Protein AF-A0A7S2ZHH8-F1 (afdb_monomer_lite)

Foldseek 3Di:
DQDPVQQVVQCVQVVHHDDAPAKWKFFPPDWDQDPVNPDTETETERHVVVVVVVLVVVCVVPVVCVVVGDPRMDIDGPVVLVVCCVVVPDVRSVRYDYDYDPVVVVVVVVVVVPPD

Structure (mmCIF, N/CA/C/O backbone):
data_AF-A0A7S2ZHH8-F1
#
_entry.id   AF-A0A7S2ZHH8-F1
#
loop_
_atom_site.group_PDB
_atom_site.id
_atom_site.type_symbol
_atom_site.label_atom_id
_atom_site.label_alt_id
_atom_site.label_comp_id
_atom_site.label_asym_id
_atom_site.label_entity_id
_atom_site.label_seq_id
_atom_site.pdbx_PDB_ins_code
_atom_site.Cartn_x
_atom_site.Cartn_y
_atom_site.Cartn_z
_atom_site.occupancy
_atom_site.B_iso_or_equiv
_atom_site.auth_seq_id
_atom_site.auth_comp_id
_atom_site.auth_asym_id
_atom_site.auth_atom_id
_atom_site.pdbx_PDB_model_num
ATOM 1 N N . MET A 1 1 ? -5.913 -0.754 -16.572 1.00 50.06 1 MET A N 1
ATOM 2 C CA . MET A 1 1 ? -4.653 -0.052 -16.905 1.00 50.06 1 MET A CA 1
ATOM 3 C C . MET A 1 1 ? -4.170 0.609 -15.630 1.00 50.06 1 MET A C 1
ATOM 5 O O . MET A 1 1 ? -5.012 1.175 -14.947 1.00 50.06 1 MET A O 1
ATOM 9 N N . ALA A 1 2 ? -2.888 0.483 -15.282 1.00 63.75 2 ALA A N 1
ATOM 10 C CA . ALA A 1 2 ? -2.328 1.178 -14.123 1.00 63.75 2 ALA A CA 1
ATOM 11 C C . ALA A 1 2 ? -2.365 2.698 -14.350 1.00 63.75 2 ALA A C 1
ATOM 13 O O . ALA A 1 2 ? -2.184 3.164 -15.480 1.00 63.75 2 ALA A O 1
ATOM 14 N N . ASN A 1 3 ? -2.626 3.458 -13.291 1.00 78.50 3 ASN A N 1
ATOM 15 C CA . ASN A 1 3 ? -2.608 4.912 -13.336 1.00 78.50 3 ASN A CA 1
ATOM 16 C C . ASN A 1 3 ? -1.175 5.401 -13.612 1.00 78.50 3 ASN A C 1
ATOM 18 O O . ASN A 1 3 ? -0.215 4.978 -12.971 1.00 78.50 3 ASN A O 1
ATOM 22 N N . ARG A 1 4 ? -1.024 6.295 -14.595 1.00 85.62 4 ARG A N 1
ATOM 23 C CA . ARG A 1 4 ? 0.283 6.808 -15.029 1.00 85.62 4 ARG A CA 1
ATOM 24 C C . ARG A 1 4 ? 0.995 7.608 -13.933 1.00 85.62 4 ARG A C 1
ATOM 26 O O . ARG A 1 4 ? 2.224 7.653 -13.939 1.00 85.62 4 ARG A O 1
ATOM 33 N N . THR A 1 5 ? 0.246 8.257 -13.043 1.00 90.38 5 THR A N 1
ATOM 34 C CA . THR A 1 5 ? 0.813 8.989 -11.902 1.00 90.38 5 THR A CA 1
ATOM 35 C C . THR A 1 5 ? 1.449 8.016 -10.917 1.00 90.38 5 THR A C 1
ATOM 37 O O . THR A 1 5 ? 2.620 8.167 -10.587 1.00 90.38 5 THR A O 1
ATOM 40 N N . ASP A 1 6 ? 0.729 6.957 -10.547 1.00 89.62 6 ASP A N 1
ATOM 41 C CA . ASP A 1 6 ? 1.223 5.941 -9.616 1.00 89.62 6 ASP A CA 1
ATOM 42 C C . ASP A 1 6 ? 2.448 5.199 -10.162 1.00 89.62 6 ASP A C 1
ATOM 44 O O . ASP A 1 6 ? 3.401 4.954 -9.431 1.00 89.62 6 ASP A O 1
ATOM 48 N N . VAL A 1 7 ? 2.500 4.917 -11.467 1.00 91.81 7 VAL A N 1
ATOM 49 C CA . VAL A 1 7 ? 3.706 4.338 -12.086 1.00 91.81 7 VAL A CA 1
ATOM 50 C C . VAL A 1 7 ? 4.927 5.250 -11.907 1.00 91.81 7 VAL A C 1
ATOM 52 O O . VAL A 1 7 ? 5.992 4.768 -11.543 1.00 91.81 7 VAL A O 1
ATOM 55 N N . GLN A 1 8 ? 4.784 6.564 -12.096 1.00 92.56 8 GLN A N 1
ATOM 56 C CA . GLN A 1 8 ? 5.900 7.503 -11.909 1.00 92.56 8 GLN A CA 1
ATOM 57 C C . GLN A 1 8 ? 6.324 7.621 -10.444 1.00 92.56 8 GLN A C 1
ATOM 59 O O . GLN A 1 8 ? 7.509 7.760 -10.153 1.00 92.56 8 GLN A O 1
ATOM 64 N N . GLU A 1 9 ? 5.373 7.591 -9.514 1.00 92.75 9 GLU A N 1
ATOM 65 C CA . GLU A 1 9 ? 5.684 7.585 -8.084 1.00 92.75 9 GLU A CA 1
ATOM 66 C C . GLU A 1 9 ? 6.409 6.300 -7.681 1.00 92.75 9 GLU A C 1
ATOM 68 O O . GLU A 1 9 ? 7.416 6.358 -6.975 1.00 92.75 9 GLU A O 1
ATOM 73 N N . ALA A 1 10 ? 5.961 5.154 -8.196 1.00 92.88 10 ALA A N 1
ATOM 74 C CA . ALA A 1 10 ? 6.634 3.881 -8.002 1.00 92.88 10 ALA A CA 1
ATOM 75 C C . ALA A 1 10 ? 8.085 3.932 -8.497 1.00 92.88 10 ALA A C 1
ATOM 77 O O . ALA A 1 10 ? 8.985 3.555 -7.754 1.00 92.88 10 ALA A O 1
ATOM 78 N N . GLU A 1 11 ? 8.327 4.467 -9.696 1.00 94.00 11 GLU A N 1
ATOM 79 C CA . GLU A 1 11 ? 9.672 4.638 -10.268 1.00 94.00 11 GLU A CA 1
ATOM 80 C C . GLU A 1 11 ? 10.591 5.504 -9.398 1.00 94.00 11 GLU A C 1
ATOM 82 O O . GLU A 1 11 ? 11.774 5.192 -9.247 1.00 94.00 11 GLU A O 1
ATOM 87 N N . LYS A 1 12 ? 10.056 6.573 -8.795 1.00 93.06 12 LYS A N 1
ATOM 88 C CA . LYS A 1 12 ? 10.811 7.430 -7.866 1.00 93.06 12 LYS A CA 1
ATOM 89 C C . LYS A 1 12 ? 11.208 6.679 -6.599 1.00 93.06 12 LYS A C 1
ATOM 91 O O . LYS A 1 12 ? 12.331 6.853 -6.138 1.00 93.06 12 LYS A O 1
ATOM 96 N N . ILE A 1 13 ? 10.303 5.863 -6.057 1.00 91.50 13 ILE A N 1
ATOM 97 C CA . ILE A 1 13 ? 10.543 5.080 -4.838 1.00 91.50 13 ILE A CA 1
ATOM 98 C C . ILE A 1 13 ? 11.566 3.968 -5.102 1.00 91.50 13 ILE A C 1
ATOM 100 O O . ILE A 1 13 ? 12.521 3.818 -4.346 1.00 91.50 13 ILE A O 1
ATOM 104 N N . ILE A 1 14 ? 11.411 3.213 -6.194 1.00 91.62 14 ILE A N 1
ATOM 105 C CA . ILE A 1 14 ? 12.297 2.080 -6.520 1.00 91.62 14 ILE A CA 1
ATOM 106 C C . ILE A 1 14 ? 13.606 2.506 -7.208 1.00 91.62 14 ILE A C 1
ATOM 108 O O . ILE A 1 14 ? 14.492 1.677 -7.413 1.00 91.62 14 ILE A O 1
ATOM 112 N N . GLY A 1 15 ? 13.723 3.770 -7.628 1.00 92.50 15 GLY A N 1
ATOM 113 C CA . GLY A 1 15 ? 14.908 4.320 -8.296 1.00 92.50 15 GLY A CA 1
ATOM 114 C C . GLY A 1 15 ? 15.199 3.726 -9.681 1.00 92.50 15 GLY A C 1
ATOM 115 O O . GLY A 1 15 ? 16.325 3.820 -10.170 1.00 92.50 15 GLY A O 1
ATOM 116 N N . SER A 1 16 ? 14.217 3.085 -10.314 1.00 90.75 16 SER A N 1
ATOM 117 C CA . SER A 1 16 ? 14.356 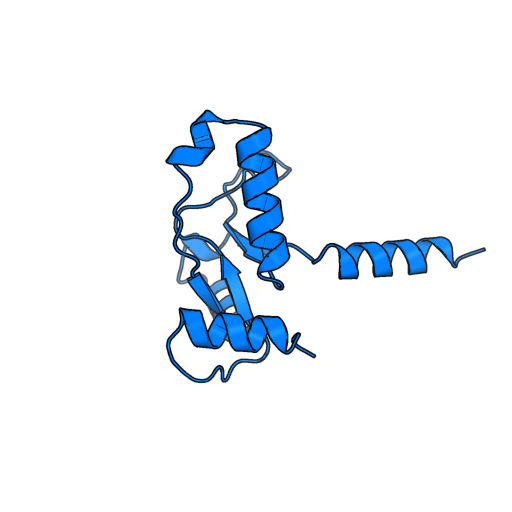2.422 -11.616 1.00 90.75 16 SER A CA 1
ATOM 118 C C . SER A 1 16 ? 13.025 2.397 -12.379 1.00 90.75 16 SER A C 1
ATOM 120 O O . SER A 1 16 ? 11.977 2.576 -11.760 1.00 90.75 16 SER A O 1
ATOM 122 N N . PRO A 1 17 ? 13.033 2.204 -13.714 1.00 91.50 17 PRO A N 1
ATOM 123 C CA . PRO A 1 17 ? 11.801 2.101 -14.492 1.00 91.50 17 PRO A CA 1
ATOM 124 C C . PRO A 1 17 ? 10.920 0.939 -14.028 1.00 91.50 17 PRO A C 1
ATOM 126 O O . PRO A 1 17 ? 11.403 -0.181 -13.831 1.00 91.50 17 PRO A O 1
ATOM 129 N N . PHE A 1 18 ? 9.618 1.181 -13.910 1.00 91.31 18 PHE A N 1
ATOM 130 C CA . PHE A 1 18 ? 8.678 0.161 -13.467 1.00 91.31 18 PHE A CA 1
ATOM 131 C C . PHE A 1 18 ? 8.317 -0.759 -14.640 1.00 91.31 18 PHE A C 1
ATOM 133 O O . PHE A 1 18 ? 7.913 -0.303 -15.708 1.00 91.31 18 PHE A O 1
ATOM 140 N N . SER A 1 19 ? 8.455 -2.073 -14.445 1.00 85.25 19 SER A N 1
ATOM 141 C CA . SER A 1 19 ? 8.224 -3.087 -15.491 1.00 85.25 19 SER A CA 1
ATOM 142 C C . SER A 1 19 ? 7.064 -4.046 -15.191 1.00 85.25 19 SER A C 1
ATOM 144 O O . SER A 1 19 ? 6.788 -4.949 -15.981 1.00 85.25 19 SER A O 1
ATOM 146 N N . GLY A 1 20 ? 6.368 -3.846 -14.068 1.00 82.88 20 GLY A N 1
ATOM 147 C CA . GLY A 1 20 ? 5.256 -4.685 -13.628 1.00 82.88 20 GLY A CA 1
ATOM 148 C C . GLY A 1 20 ? 3.908 -4.328 -14.262 1.00 82.88 20 GLY A C 1
ATOM 149 O O . GLY A 1 20 ? 3.754 -3.344 -14.984 1.00 82.88 20 GLY A O 1
ATOM 150 N N . SER A 1 21 ? 2.892 -5.137 -13.958 1.00 83.12 21 SER A N 1
ATOM 151 C CA . SER A 1 21 ? 1.519 -4.932 -14.442 1.00 83.12 21 SER A CA 1
ATOM 152 C C . SER A 1 21 ? 0.802 -3.775 -13.737 1.00 83.12 21 SER A C 1
ATOM 154 O O . SER A 1 21 ? 0.076 -3.012 -14.377 1.00 83.12 21 SER A O 1
ATOM 156 N N . ALA A 1 22 ? 1.007 -3.649 -12.426 1.00 90.38 22 ALA A N 1
ATOM 157 C CA . ALA A 1 22 ? 0.517 -2.557 -11.596 1.00 90.38 22 ALA A CA 1
ATOM 158 C C . ALA A 1 22 ? 1.387 -2.439 -10.333 1.00 90.38 22 ALA A C 1
ATOM 160 O O . ALA A 1 22 ? 1.702 -3.480 -9.742 1.00 90.38 22 ALA A O 1
ATOM 161 N N . PRO A 1 23 ? 1.789 -1.221 -9.928 1.00 93.25 23 PRO A N 1
ATOM 162 C CA . PRO A 1 23 ? 2.459 -1.011 -8.655 1.00 93.25 23 PRO A CA 1
ATOM 163 C C . PRO A 1 23 ? 1.453 -1.112 -7.506 1.00 93.25 23 PRO A C 1
ATOM 165 O O . PRO A 1 23 ? 0.283 -0.757 -7.650 1.00 93.25 23 PRO A O 1
ATOM 168 N N . LEU A 1 24 ? 1.931 -1.598 -6.369 1.00 92.38 24 LEU A N 1
ATOM 169 C CA . LEU A 1 24 ? 1.226 -1.607 -5.099 1.00 92.38 24 LEU A CA 1
ATOM 170 C C . LEU A 1 24 ? 2.099 -0.924 -4.056 1.00 92.38 24 LEU A C 1
ATOM 172 O O . LEU A 1 24 ? 3.274 -1.264 -3.917 1.00 92.38 24 LEU A O 1
ATOM 176 N N . PHE A 1 25 ? 1.513 0.004 -3.316 1.00 92.50 25 PHE A N 1
ATOM 177 C CA . PHE A 1 25 ? 2.170 0.784 -2.278 1.00 92.50 25 PHE A CA 1
ATOM 178 C C . PHE A 1 25 ? 1.817 0.238 -0.904 1.00 92.50 25 PHE A C 1
ATOM 180 O O . PHE A 1 25 ? 0.678 -0.166 -0.656 1.00 92.50 25 PHE A O 1
ATOM 187 N N . PHE A 1 26 ? 2.788 0.247 -0.002 1.00 90.62 26 PHE A N 1
ATOM 188 C CA . PHE A 1 26 ? 2.608 -0.159 1.386 1.00 90.62 26 PHE A CA 1
ATOM 189 C C . PHE A 1 26 ? 3.677 0.476 2.274 1.00 90.62 26 PHE A C 1
ATOM 191 O O . PHE A 1 26 ? 4.603 1.116 1.783 1.00 90.62 26 PHE A O 1
ATOM 198 N N . ILE A 1 27 ? 3.543 0.296 3.587 1.00 89.00 27 ILE A N 1
ATOM 199 C CA . ILE A 1 27 ? 4.577 0.656 4.557 1.00 89.00 27 ILE A CA 1
ATOM 200 C C . ILE A 1 27 ? 5.030 -0.606 5.277 1.00 89.00 27 ILE A C 1
ATOM 202 O O . ILE A 1 27 ? 4.209 -1.353 5.822 1.00 89.00 27 ILE A O 1
ATOM 206 N N . ASP A 1 28 ? 6.340 -0.821 5.321 1.00 83.88 28 ASP A N 1
ATOM 207 C CA . ASP A 1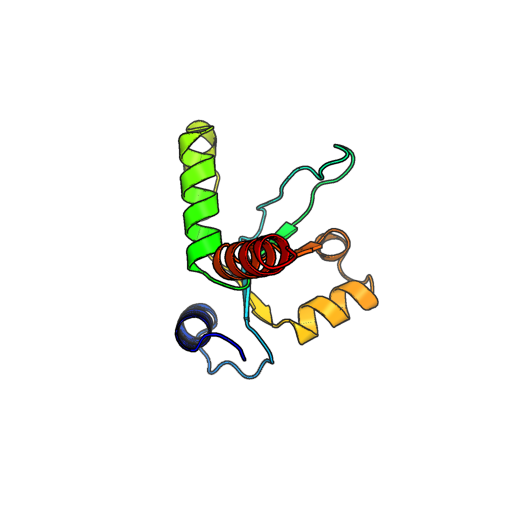 28 ? 6.931 -1.915 6.080 1.00 83.88 28 ASP A CA 1
ATOM 208 C C . ASP A 1 28 ? 6.614 -1.780 7.576 1.00 83.88 28 ASP A C 1
ATOM 210 O O . ASP A 1 28 ? 6.839 -0.751 8.206 1.00 83.88 28 ASP A O 1
ATOM 214 N N . GLY A 1 29 ? 6.050 -2.836 8.165 1.00 79.81 29 GLY A N 1
ATOM 215 C CA . GLY A 1 29 ? 5.632 -2.850 9.572 1.00 79.81 29 GLY A CA 1
ATOM 216 C C . GLY 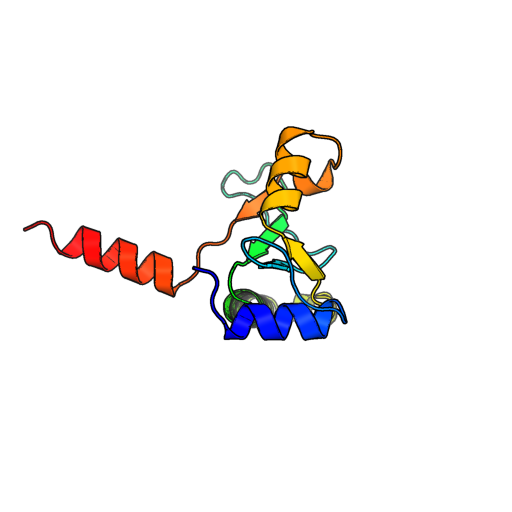A 1 29 ? 4.232 -2.283 9.842 1.00 79.81 29 GLY A C 1
ATOM 217 O O . GLY A 1 29 ? 3.712 -2.467 10.947 1.00 79.81 29 GLY A O 1
ATOM 218 N N . MET A 1 30 ? 3.569 -1.680 8.850 1.00 82.12 30 MET A N 1
ATOM 219 C CA . MET A 1 30 ? 2.168 -1.279 8.969 1.00 82.12 30 MET A CA 1
ATOM 220 C C . MET A 1 30 ? 1.248 -2.496 8.823 1.00 82.12 30 MET A C 1
ATOM 222 O O . MET A 1 30 ? 1.339 -3.269 7.872 1.00 82.12 30 MET A O 1
ATOM 226 N N . SER A 1 31 ? 0.326 -2.667 9.771 1.00 81.38 31 SER A N 1
ATOM 227 C CA . SER A 1 31 ? -0.698 -3.709 9.695 1.00 81.38 31 SER A CA 1
ATOM 228 C C . SER A 1 31 ? -2.001 -3.267 10.346 1.00 81.38 31 SER A C 1
ATOM 230 O O . SER A 1 31 ? -2.002 -2.513 11.320 1.00 81.38 31 SER A O 1
ATOM 232 N N . PHE A 1 32 ? -3.113 -3.772 9.820 1.00 76.94 32 PHE A N 1
ATOM 233 C CA . PHE A 1 32 ? -4.438 -3.612 10.404 1.00 76.94 32 PHE A CA 1
ATOM 234 C C . PHE A 1 32 ? -4.904 -4.896 11.055 1.00 76.94 32 PHE A C 1
ATOM 236 O O . PHE A 1 32 ? -4.473 -5.985 10.690 1.00 76.94 32 PHE A O 1
ATOM 243 N N . GLN A 1 33 ? -5.823 -4.774 12.001 1.00 79.44 33 GLN A N 1
ATOM 244 C CA . GLN A 1 33 ? -6.566 -5.931 12.462 1.00 79.44 33 GLN A CA 1
ATOM 245 C C . GLN A 1 33 ? -7.618 -6.298 11.406 1.00 79.44 33 GLN A C 1
ATOM 247 O O . GLN A 1 33 ? -8.298 -5.419 10.875 1.00 79.44 33 GLN A O 1
ATOM 252 N N . SER A 1 34 ? -7.717 -7.581 11.061 1.00 77.25 34 SER A N 1
ATOM 253 C CA . SER A 1 34 ? -8.747 -8.088 10.154 1.00 77.25 34 SER A CA 1
ATOM 254 C C . SER A 1 34 ? -10.147 -7.833 10.717 1.00 77.25 34 SER A C 1
ATOM 256 O O . SER A 1 34 ? -10.327 -7.653 11.921 1.00 77.25 34 SER A O 1
ATOM 258 N N . ALA A 1 35 ? -11.159 -7.839 9.845 1.00 70.12 35 ALA A N 1
ATOM 259 C CA . ALA A 1 35 ? -12.545 -7.563 10.232 1.00 70.12 35 ALA A CA 1
ATOM 260 C C . ALA A 1 35 ? -13.107 -8.549 11.278 1.00 70.12 35 ALA A C 1
ATOM 262 O O . ALA A 1 35 ? -14.009 -8.193 12.030 1.00 70.12 35 ALA A O 1
ATOM 263 N N . ASP A 1 36 ? -12.568 -9.768 11.333 1.00 75.81 36 ASP A N 1
ATOM 264 C CA . ASP A 1 36 ? -12.893 -10.796 12.331 1.00 75.81 36 ASP A CA 1
ATOM 265 C C . ASP A 1 36 ? -12.078 -10.673 13.635 1.00 75.81 36 ASP A C 1
ATOM 267 O O . ASP A 1 36 ? -12.347 -11.385 14.598 1.00 75.81 36 ASP A O 1
ATOM 271 N N . GLY A 1 37 ? -11.101 -9.764 13.702 1.00 75.50 37 GLY A N 1
ATOM 272 C CA . GLY A 1 37 ? -10.268 -9.550 14.883 1.00 75.50 37 GLY A CA 1
ATOM 273 C C . GLY A 1 37 ? -9.107 -10.535 15.047 1.00 75.50 37 GLY A C 1
ATOM 274 O O . GLY A 1 37 ? -8.234 -10.302 15.886 1.00 75.50 37 GLY A O 1
ATOM 275 N N . GLU A 1 38 ? -9.061 -11.615 14.270 1.00 76.06 38 GLU A N 1
ATOM 276 C CA . GLU A 1 38 ? -8.191 -12.760 14.562 1.00 76.06 38 GLU A CA 1
ATOM 277 C C . GLU A 1 38 ? -6.763 -12.596 14.039 1.00 76.06 38 GLU A C 1
ATOM 279 O O . GLU A 1 38 ? -5.838 -13.247 14.534 1.00 76.06 38 GLU A O 1
ATOM 284 N N . LYS A 1 39 ? -6.557 -11.746 13.028 1.00 79.25 39 LYS A N 1
ATOM 285 C CA . LYS A 1 39 ? -5.283 -11.654 12.311 1.00 79.25 39 LYS A CA 1
ATOM 286 C C . LYS A 1 39 ? -4.860 -10.212 12.091 1.00 79.25 39 LYS A C 1
ATOM 288 O O . LYS A 1 39 ? -5.669 -9.291 12.033 1.00 79.25 39 LYS A O 1
ATOM 293 N N . LYS A 1 40 ? -3.550 -10.028 11.944 1.00 80.19 40 LYS A N 1
ATOM 294 C CA . LYS A 1 40 ? -2.979 -8.792 11.413 1.00 80.19 40 LYS A CA 1
ATOM 295 C C . LYS A 1 40 ? -2.801 -8.946 9.912 1.00 80.19 40 LYS A C 1
ATOM 297 O O . LYS A 1 40 ? -2.255 -9.956 9.469 1.00 80.19 40 LYS A O 1
ATOM 302 N N . VAL A 1 41 ? -3.267 -7.959 9.161 1.00 82.44 41 VAL A N 1
ATOM 303 C CA . VAL A 1 41 ? -3.187 -7.919 7.704 1.00 82.44 41 VAL A CA 1
ATOM 304 C C . VAL A 1 41 ? -2.323 -6.759 7.244 1.00 82.44 41 VAL A C 1
ATOM 306 O O . VAL A 1 41 ? -2.376 -5.677 7.831 1.00 82.44 41 VAL A O 1
ATOM 309 N N . ILE A 1 42 ? -1.541 -6.981 6.192 1.00 84.38 42 ILE A N 1
ATOM 310 C CA . ILE A 1 42 ? -0.760 -5.924 5.547 1.00 84.38 42 ILE A CA 1
ATOM 311 C C . ILE A 1 42 ? -1.622 -5.318 4.435 1.00 84.38 42 ILE A C 1
ATOM 313 O O . ILE A 1 42 ? -2.042 -6.050 3.530 1.00 84.38 42 ILE A O 1
ATOM 317 N N . PRO A 1 43 ? -1.928 -4.014 4.504 1.00 87.31 43 PRO A N 1
ATOM 318 C CA . PRO A 1 43 ? -2.675 -3.342 3.456 1.00 87.31 43 PRO A CA 1
ATOM 319 C C . PRO A 1 43 ? -1.760 -3.026 2.267 1.00 87.31 43 PRO A C 1
ATOM 321 O O . PRO A 1 43 ? -0.722 -2.387 2.429 1.00 87.31 43 PRO A O 1
ATOM 324 N N . LEU A 1 44 ? -2.164 -3.450 1.071 1.00 90.62 44 LEU A N 1
ATOM 325 C CA . LEU A 1 44 ? -1.537 -3.039 -0.186 1.00 90.62 44 LEU A CA 1
ATOM 326 C C . LEU A 1 44 ? -2.486 -2.111 -0.945 1.00 90.62 44 LEU A C 1
ATOM 328 O O . LEU A 1 44 ? -3.651 -2.459 -1.152 1.00 90.62 44 LEU A O 1
ATOM 332 N N . PHE A 1 45 ? -1.986 -0.959 -1.379 1.00 91.62 45 PHE A N 1
ATOM 333 C CA . PHE A 1 45 ? -2.764 0.088 -2.042 1.00 91.62 45 PHE A CA 1
ATOM 334 C C . PHE A 1 45 ? -2.389 0.189 -3.517 1.00 91.62 45 PHE A C 1
ATOM 336 O O . PHE A 1 45 ? -1.213 0.161 -3.859 1.00 91.62 45 PHE A O 1
ATOM 343 N N . PHE A 1 46 ? -3.376 0.331 -4.399 1.00 90.31 46 PHE A N 1
ATOM 344 C CA . PHE A 1 46 ? -3.126 0.532 -5.834 1.00 90.31 46 PHE A CA 1
ATOM 345 C C . PHE A 1 46 ? -2.731 1.969 -6.184 1.00 90.31 46 PHE A C 1
ATOM 347 O O . PHE A 1 46 ? -2.073 2.189 -7.199 1.00 90.31 46 PHE A O 1
ATOM 354 N N . GLU A 1 47 ? -3.144 2.926 -5.356 1.00 90.44 47 GLU A N 1
ATOM 355 C CA . GLU A 1 47 ? -2.900 4.354 -5.539 1.00 90.44 47 GLU A CA 1
ATOM 356 C C . GLU A 1 47 ? -2.120 4.864 -4.322 1.00 90.44 47 GLU A C 1
ATOM 358 O O . GLU A 1 47 ? -2.462 4.551 -3.175 1.00 90.44 47 GLU A O 1
ATOM 363 N N . LYS A 1 48 ? -1.057 5.641 -4.548 1.00 90.19 48 LYS A N 1
ATOM 364 C CA . LYS A 1 48 ? -0.244 6.187 -3.446 1.00 90.19 48 LYS A CA 1
ATOM 365 C C . LYS A 1 48 ? -1.056 7.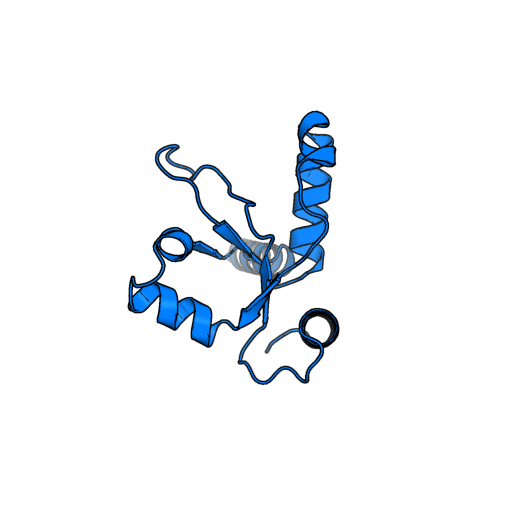152 -2.578 1.00 90.19 48 LYS A C 1
ATOM 367 O O . LYS A 1 48 ? -0.918 7.162 -1.357 1.00 90.19 48 LYS A O 1
ATOM 372 N N . GLU A 1 49 ? -1.938 7.921 -3.210 1.00 89.56 49 GLU A N 1
ATOM 373 C CA . GLU A 1 49 ? -2.818 8.874 -2.531 1.00 89.56 49 GLU A CA 1
ATOM 374 C C . GLU A 1 49 ? -3.735 8.181 -1.508 1.00 89.56 49 GLU A C 1
ATOM 376 O O . GLU A 1 49 ? -3.961 8.721 -0.425 1.00 89.56 49 GLU A O 1
ATOM 381 N N . ASP A 1 50 ? -4.202 6.958 -1.787 1.00 88.31 50 ASP A N 1
ATOM 382 C CA . ASP A 1 50 ? -5.039 6.196 -0.852 1.00 88.31 50 ASP A CA 1
ATOM 383 C C . ASP A 1 50 ? -4.259 5.753 0.396 1.00 88.31 50 ASP A C 1
ATOM 385 O O . ASP A 1 50 ? -4.792 5.786 1.513 1.00 88.31 50 ASP A O 1
ATOM 389 N N . LEU A 1 51 ? -2.986 5.372 0.231 1.00 89.31 51 LEU A N 1
ATOM 390 C CA . LEU A 1 51 ? -2.090 5.069 1.350 1.00 89.31 51 LEU A CA 1
ATOM 391 C C . LEU A 1 51 ? -1.889 6.318 2.225 1.00 89.31 51 LEU A C 1
ATOM 393 O O . LEU A 1 51 ? -2.101 6.267 3.439 1.00 89.31 51 LEU A O 1
ATOM 397 N N . GLU A 1 52 ? -1.558 7.456 1.612 1.00 89.38 52 GLU A N 1
ATOM 398 C CA . GLU A 1 52 ? -1.348 8.737 2.303 1.00 89.38 52 GLU A CA 1
ATOM 399 C C . GLU A 1 52 ? -2.619 9.224 3.026 1.00 89.38 52 GLU A C 1
ATOM 401 O O . GLU A 1 52 ? -2.569 9.663 4.186 1.00 89.38 52 GLU A O 1
ATOM 406 N N . ALA A 1 53 ? -3.783 9.097 2.385 1.00 87.62 53 ALA A N 1
ATOM 407 C CA . ALA A 1 53 ? -5.077 9.427 2.973 1.00 87.62 53 ALA A CA 1
ATOM 408 C C . ALA A 1 53 ? -5.401 8.525 4.172 1.00 87.62 53 ALA A C 1
ATOM 410 O O . ALA A 1 53 ? -5.880 9.007 5.207 1.00 87.62 53 ALA A O 1
ATOM 411 N N . THR A 1 54 ? -5.091 7.231 4.067 1.00 85.56 54 THR A N 1
ATOM 412 C CA . THR A 1 54 ? -5.284 6.262 5.151 1.00 85.56 54 THR A CA 1
ATOM 413 C C . THR A 1 54 ? -4.411 6.600 6.358 1.00 85.56 54 THR A C 1
ATOM 415 O O . THR A 1 54 ? -4.916 6.661 7.480 1.00 85.56 54 THR A O 1
ATOM 418 N N . ILE A 1 55 ? -3.130 6.911 6.148 1.00 85.81 55 ILE A N 1
ATOM 419 C CA . ILE A 1 55 ? -2.210 7.346 7.214 1.00 85.81 55 ILE A CA 1
ATOM 420 C C . ILE A 1 55 ? -2.716 8.625 7.875 1.00 85.81 55 ILE A C 1
ATOM 422 O O . ILE A 1 55 ? -2.788 8.714 9.102 1.00 85.81 55 ILE A O 1
ATOM 426 N N . THR A 1 56 ? -3.132 9.602 7.068 1.00 87.00 56 THR A N 1
ATOM 427 C CA . THR A 1 56 ? -3.672 10.873 7.564 1.00 87.00 56 THR A CA 1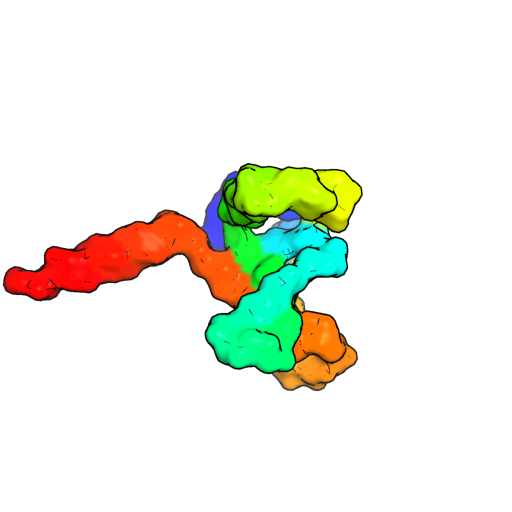
ATOM 428 C C . THR A 1 56 ? -4.903 10.654 8.441 1.00 87.00 56 THR A C 1
ATOM 430 O O . THR A 1 56 ? -5.057 11.303 9.481 1.00 87.00 56 THR A O 1
ATOM 433 N N . LYS A 1 57 ? -5.786 9.732 8.046 1.00 84.06 57 LYS A N 1
ATOM 434 C CA . LYS A 1 57 ? -6.964 9.357 8.832 1.00 84.06 57 LYS A CA 1
ATOM 435 C C . LYS A 1 57 ? -6.570 8.683 10.149 1.00 84.06 57 LYS A C 1
ATOM 437 O O . LYS A 1 57 ? -7.055 9.108 11.195 1.00 84.06 57 LYS A O 1
ATOM 442 N N . LEU A 1 58 ? -5.655 7.715 10.124 1.00 81.38 58 LEU A N 1
ATOM 443 C CA . LEU A 1 58 ? -5.182 7.020 11.329 1.00 81.38 58 LEU A CA 1
ATOM 444 C C . LEU A 1 58 ? -4.519 7.970 12.324 1.00 81.38 58 LEU A C 1
ATOM 446 O O . LEU A 1 58 ? -4.820 7.920 13.513 1.00 81.38 58 LEU A O 1
ATOM 450 N N . ALA A 1 59 ? -3.667 8.876 11.843 1.00 81.94 59 ALA A N 1
ATOM 451 C CA . ALA A 1 59 ? -3.021 9.880 12.681 1.00 81.94 59 ALA A CA 1
ATOM 452 C C . ALA A 1 59 ? -4.036 10.850 13.313 1.00 81.94 59 ALA A C 1
ATOM 454 O O . ALA A 1 59 ? -3.817 11.345 14.418 1.00 81.94 59 ALA A O 1
ATOM 455 N N . ARG A 1 60 ? -5.157 11.122 12.631 1.00 82.25 60 ARG A N 1
ATOM 456 C CA . ARG A 1 60 ? -6.258 11.930 13.177 1.00 82.25 60 ARG A CA 1
ATOM 457 C C . ARG A 1 60 ? -7.044 11.179 14.251 1.00 82.25 60 ARG A C 1
ATOM 459 O O . ARG A 1 60 ? -7.434 11.787 15.242 1.00 82.25 60 ARG A O 1
ATOM 466 N N . GLU A 1 61 ? -7.296 9.890 14.043 1.00 79.81 61 GLU A N 1
ATOM 467 C CA . GLU A 1 61 ? -8.064 9.040 14.963 1.00 79.81 61 GLU A CA 1
ATOM 468 C C . GLU A 1 61 ? -7.252 8.634 16.202 1.00 79.81 61 GLU A C 1
ATOM 470 O O . GLU A 1 61 ? -7.802 8.548 17.299 1.00 79.81 61 GLU A O 1
ATOM 475 N N . ASN A 1 62 ? -5.940 8.439 16.056 1.00 76.12 62 ASN A N 1
ATOM 476 C CA . ASN A 1 62 ? -5.025 8.142 17.150 1.00 76.12 62 ASN A CA 1
ATOM 477 C C . ASN A 1 62 ? -3.690 8.894 16.971 1.00 76.12 62 ASN A C 1
ATOM 479 O O . ASN A 1 62 ? -2.761 8.380 16.342 1.00 76.12 62 ASN A O 1
ATOM 483 N N . PRO A 1 63 ? -3.558 10.094 17.567 1.00 75.81 63 PRO A N 1
ATOM 484 C CA . PRO A 1 63 ? -2.362 10.926 17.438 1.00 75.81 63 PRO A CA 1
ATOM 485 C C . PRO A 1 63 ? -1.064 10.253 17.897 1.00 75.81 63 PRO A C 1
ATOM 487 O O . PRO A 1 63 ? -0.005 10.584 17.375 1.00 75.81 63 PRO A O 1
ATOM 490 N N . ALA A 1 64 ? -1.129 9.287 18.822 1.00 72.81 64 ALA A N 1
ATOM 491 C CA . ALA A 1 64 ? 0.047 8.557 19.303 1.00 72.81 64 ALA A CA 1
ATOM 492 C C . ALA A 1 64 ? 0.672 7.644 18.231 1.00 72.81 64 ALA A C 1
ATOM 494 O O . ALA A 1 64 ? 1.838 7.275 18.344 1.00 72.81 64 ALA A O 1
ATOM 495 N N . LEU A 1 65 ? -0.082 7.290 17.183 1.00 67.19 65 LEU A N 1
ATOM 496 C CA . LEU A 1 65 ? 0.433 6.509 16.057 1.00 67.19 65 LEU A CA 1
ATOM 497 C C . LEU A 1 65 ? 1.227 7.360 15.069 1.00 67.19 65 LEU A C 1
ATOM 499 O O . LEU A 1 65 ? 2.016 6.805 14.315 1.00 67.19 65 LEU A O 1
ATOM 503 N N . LYS A 1 66 ? 1.046 8.685 15.070 1.00 64.69 66 LYS A N 1
ATOM 504 C CA . LYS A 1 66 ? 1.679 9.580 14.095 1.00 64.69 66 LYS A CA 1
ATOM 505 C C . LYS A 1 66 ? 3.206 9.476 14.115 1.00 64.69 66 LYS A C 1
ATOM 507 O O . LYS A 1 66 ? 3.814 9.465 13.057 1.00 64.69 66 LYS A O 1
ATOM 512 N N . ASP A 1 67 ? 3.790 9.323 15.299 1.00 67.81 67 ASP A N 1
ATOM 513 C CA . ASP A 1 67 ? 5.242 9.195 15.475 1.00 67.81 67 ASP A CA 1
ATOM 514 C C . ASP A 1 67 ? 5.741 7.746 15.292 1.00 67.81 67 ASP A C 1
ATOM 516 O O . ASP A 1 67 ? 6.936 7.481 15.370 1.00 67.81 67 ASP A O 1
ATOM 520 N N . SER A 1 68 ? 4.824 6.790 15.098 1.00 69.75 68 SER A N 1
ATOM 521 C CA . SER A 1 68 ? 5.115 5.354 14.966 1.00 69.75 68 SER A CA 1
ATOM 522 C C . SER A 1 68 ? 4.907 4.815 13.550 1.00 69.75 68 SER A C 1
ATOM 524 O O . SER A 1 68 ? 5.242 3.659 13.299 1.00 69.75 68 SER A O 1
ATOM 526 N N . ILE A 1 69 ? 4.322 5.605 12.645 1.00 70.56 69 ILE A N 1
ATOM 527 C CA . ILE A 1 69 ? 4.145 5.227 11.242 1.00 70.56 69 ILE A CA 1
ATOM 528 C C . ILE A 1 69 ? 5.440 5.588 10.504 1.00 70.56 69 ILE A C 1
ATOM 530 O O . ILE A 1 69 ? 5.818 6.757 10.517 1.00 70.56 69 ILE A O 1
ATOM 534 N N . PRO A 1 70 ? 6.136 4.619 9.887 1.00 70.25 70 PRO A N 1
ATOM 535 C CA . PRO A 1 70 ? 7.298 4.916 9.060 1.00 70.25 70 PRO A CA 1
ATOM 536 C C . PRO A 1 70 ? 6.935 5.850 7.898 1.00 70.25 70 PRO A C 1
ATOM 538 O O . PRO A 1 70 ? 5.921 5.644 7.232 1.00 70.25 70 PRO A O 1
ATOM 541 N N . ASP A 1 71 ? 7.794 6.833 7.628 1.00 70.00 71 ASP A N 1
ATOM 542 C CA . ASP A 1 71 ? 7.660 7.760 6.491 1.00 70.00 71 ASP A CA 1
ATOM 543 C C . ASP A 1 71 ? 8.120 7.135 5.156 1.00 70.00 71 ASP A C 1
ATOM 545 O O . ASP A 1 71 ? 8.059 7.770 4.101 1.00 70.00 71 ASP A O 1
ATOM 549 N N . GLU A 1 72 ? 8.608 5.893 5.188 1.00 81.12 72 GLU A N 1
ATOM 550 C CA . GLU A 1 72 ? 9.125 5.187 4.019 1.00 81.12 72 GLU A CA 1
ATOM 551 C C . GLU A 1 72 ? 8.035 4.325 3.375 1.00 81.12 72 GLU A C 1
ATOM 553 O O . GLU A 1 72 ? 7.536 3.359 3.957 1.00 81.12 72 GLU A O 1
ATOM 558 N N . PHE A 1 73 ? 7.672 4.690 2.144 1.00 89.56 73 PHE A N 1
ATOM 559 C CA . PHE A 1 73 ? 6.784 3.901 1.301 1.00 89.56 73 PHE A CA 1
ATOM 560 C C . PHE A 1 73 ? 7.583 2.859 0.525 1.00 89.56 73 PHE A C 1
ATOM 562 O O . PHE A 1 73 ? 8.580 3.183 -0.121 1.00 89.56 73 PHE A O 1
ATOM 569 N N . SER A 1 74 ? 7.083 1.632 0.529 1.00 91.12 74 SER A N 1
ATOM 570 C CA . SER A 1 74 ? 7.612 0.513 -0.238 1.00 91.12 74 SER A CA 1
ATOM 571 C C . SER A 1 74 ? 6.678 0.191 -1.402 1.00 91.12 74 SER A C 1
ATOM 573 O O . SER A 1 74 ? 5.469 0.446 -1.355 1.00 91.12 74 SER A O 1
ATOM 575 N N . VAL A 1 75 ? 7.252 -0.355 -2.476 1.00 92.50 75 VAL A N 1
ATOM 576 C CA . VAL A 1 75 ? 6.527 -0.712 -3.699 1.00 92.50 75 VAL A CA 1
ATOM 577 C C . VAL A 1 75 ? 6.783 -2.169 -4.041 1.00 92.50 75 VAL A C 1
ATOM 579 O O . VAL A 1 75 ? 7.929 -2.613 -4.088 1.00 92.50 75 VAL A O 1
ATOM 582 N N . ILE A 1 76 ? 5.711 -2.897 -4.336 1.00 90.06 76 ILE A N 1
ATOM 583 C CA . ILE A 1 76 ? 5.754 -4.249 -4.895 1.00 90.06 76 ILE A CA 1
ATOM 584 C C . ILE A 1 76 ? 4.897 -4.290 -6.159 1.00 90.06 76 ILE A C 1
ATOM 586 O O . ILE A 1 76 ? 3.887 -3.596 -6.254 1.00 90.06 76 ILE A O 1
ATOM 590 N N . ASP A 1 77 ? 5.281 -5.076 -7.160 1.00 90.94 77 ASP A N 1
ATOM 591 C CA . ASP A 1 77 ? 4.408 -5.289 -8.309 1.00 90.94 77 ASP A CA 1
ATOM 592 C C . ASP A 1 77 ? 3.323 -6.328 -7.990 1.00 90.94 77 ASP A C 1
ATOM 594 O O . ASP A 1 77 ? 3.538 -7.294 -7.253 1.00 90.94 77 ASP A O 1
ATOM 598 N N . LEU A 1 78 ? 2.138 -6.150 -8.578 1.00 89.94 78 LEU A N 1
ATOM 599 C CA . LEU A 1 78 ? 1.009 -7.057 -8.371 1.00 89.94 78 LEU A CA 1
ATOM 600 C C . LEU A 1 78 ? 1.329 -8.514 -8.753 1.00 89.94 78 LEU A C 1
ATOM 602 O O . LEU A 1 78 ? 0.809 -9.429 -8.119 1.00 89.94 78 LEU A O 1
ATOM 606 N N . GLY A 1 79 ? 2.160 -8.747 -9.772 1.00 88.00 79 GLY A N 1
ATOM 607 C CA . GLY A 1 79 ? 2.544 -10.098 -10.187 1.00 88.00 79 GLY A CA 1
ATOM 608 C C . GLY A 1 79 ? 3.314 -10.821 -9.085 1.00 88.00 79 GLY A C 1
ATOM 609 O O . GLY A 1 79 ? 2.888 -11.888 -8.639 1.00 88.00 79 GLY A O 1
ATOM 610 N N . SER A 1 80 ? 4.377 -10.195 -8.587 1.00 85.31 80 SER A N 1
ATOM 611 C CA . SER A 1 80 ? 5.182 -10.714 -7.481 1.00 85.31 80 SER A CA 1
ATOM 612 C C . SER A 1 80 ? 4.367 -10.862 -6.204 1.00 85.31 80 SER A C 1
ATOM 614 O O . SER A 1 80 ? 4.454 -11.903 -5.558 1.00 85.31 80 SER A O 1
ATOM 616 N N . ALA A 1 81 ? 3.505 -9.893 -5.872 1.00 84.81 81 ALA A N 1
ATOM 617 C CA . ALA A 1 81 ? 2.622 -9.999 -4.710 1.00 84.81 81 ALA A CA 1
ATOM 618 C C . ALA A 1 81 ? 1.727 -11.250 -4.791 1.00 84.81 81 ALA A C 1
ATOM 620 O O . ALA A 1 81 ? 1.640 -12.026 -3.838 1.00 84.81 81 ALA A O 1
ATOM 621 N N . LEU A 1 82 ? 1.109 -11.502 -5.950 1.00 85.69 82 LEU A N 1
ATOM 622 C CA . LEU A 1 82 ? 0.277 -12.689 -6.170 1.00 85.69 82 LEU A CA 1
ATOM 623 C C . LEU A 1 82 ? 1.089 -13.988 -6.137 1.00 85.69 82 LEU A C 1
ATOM 625 O O . LEU A 1 82 ? 0.607 -14.998 -5.618 1.00 85.69 82 LEU A O 1
ATOM 629 N N . ASP A 1 83 ? 2.299 -13.991 -6.686 1.00 84.25 83 ASP A N 1
ATOM 630 C CA . ASP A 1 83 ? 3.170 -15.166 -6.678 1.00 84.25 83 ASP A CA 1
ATOM 631 C C . ASP A 1 83 ? 3.689 -15.481 -5.270 1.00 84.25 83 ASP A C 1
ATOM 633 O O . ASP A 1 83 ? 3.755 -16.652 -4.878 1.00 84.25 83 ASP A O 1
ATOM 637 N N . GLU A 1 84 ? 3.976 -14.465 -4.457 1.00 80.44 84 GLU A N 1
ATOM 638 C CA . GLU A 1 84 ? 4.314 -14.646 -3.047 1.00 80.44 84 GLU A CA 1
ATOM 639 C C . GLU A 1 84 ? 3.133 -15.213 -2.255 1.00 80.44 84 GLU A C 1
ATOM 641 O O . GLU A 1 84 ? 3.313 -16.220 -1.561 1.00 80.44 84 GLU A O 1
ATOM 646 N N . MET A 1 85 ? 1.926 -14.664 -2.443 1.00 79.94 85 MET A N 1
ATOM 647 C CA . MET A 1 85 ? 0.694 -15.173 -1.826 1.00 79.94 85 MET A CA 1
ATOM 648 C C . MET A 1 85 ? 0.432 -16.641 -2.191 1.00 79.94 85 MET A C 1
ATOM 650 O O . MET A 1 85 ? 0.112 -17.448 -1.319 1.00 79.94 85 MET A O 1
ATOM 654 N N . LYS A 1 86 ? 0.607 -17.018 -3.466 1.00 80.69 86 LYS A N 1
ATOM 655 C CA . LYS A 1 86 ? 0.440 -18.407 -3.934 1.00 80.69 86 LYS A CA 1
ATOM 656 C C . LYS A 1 86 ? 1.508 -19.341 -3.386 1.00 80.69 86 LYS A C 1
ATOM 658 O O . LYS A 1 86 ? 1.216 -20.491 -3.070 1.00 80.69 86 LYS A O 1
ATOM 663 N N . SER A 1 87 ? 2.755 -18.876 -3.331 1.00 79.12 87 SER A N 1
ATOM 664 C CA . SER A 1 87 ? 3.872 -19.712 -2.894 1.00 79.12 87 SER A CA 1
ATOM 665 C C . SER A 1 87 ? 3.875 -19.953 -1.384 1.00 79.12 87 SER A C 1
ATOM 667 O O . SER A 1 87 ? 4.513 -20.900 -0.928 1.00 79.12 87 SER A O 1
ATOM 669 N N . GLY A 1 88 ? 3.209 -19.092 -0.602 1.00 66.31 88 GLY A N 1
ATOM 670 C CA . GLY A 1 88 ? 3.159 -19.171 0.860 1.00 66.31 88 GLY A CA 1
ATOM 671 C C . GLY A 1 88 ? 4.518 -18.986 1.546 1.00 66.31 88 GLY A C 1
ATOM 672 O O . GLY A 1 88 ? 4.614 -19.158 2.761 1.00 66.31 88 GLY A O 1
ATOM 673 N N . ARG A 1 89 ? 5.570 -18.640 0.789 1.00 63.72 89 ARG A N 1
ATOM 674 C CA . ARG A 1 89 ? 6.966 -18.584 1.257 1.00 63.72 89 ARG A CA 1
ATOM 675 C C . ARG A 1 89 ? 7.239 -17.423 2.203 1.00 63.72 89 ARG A C 1
ATOM 677 O O . ARG A 1 89 ? 8.154 -17.522 3.013 1.00 63.72 89 ARG A O 1
ATOM 684 N N . ASN A 1 90 ? 6.457 -16.351 2.100 1.00 62.62 90 ASN A N 1
ATOM 685 C CA . ASN A 1 90 ? 6.572 -15.176 2.947 1.00 62.62 90 ASN A CA 1
ATOM 686 C C . ASN A 1 90 ? 5.374 -15.114 3.912 1.00 62.62 90 ASN A C 1
ATOM 688 O O . ASN A 1 90 ? 4.276 -14.748 3.486 1.00 62.62 90 ASN A O 1
ATOM 692 N N . PRO A 1 91 ? 5.547 -15.465 5.202 1.00 62.03 91 PRO A N 1
ATOM 693 C CA . PRO A 1 91 ? 4.473 -15.426 6.195 1.00 62.03 91 PRO A CA 1
ATOM 694 C C . PRO A 1 91 ? 3.831 -14.043 6.343 1.00 62.03 91 PRO A C 1
ATOM 696 O O . PRO A 1 91 ? 2.645 -13.956 6.653 1.00 62.03 91 PRO A O 1
ATOM 699 N N . ALA A 1 92 ? 4.584 -12.968 6.080 1.00 60.66 92 ALA A N 1
ATOM 700 C CA . ALA A 1 92 ? 4.065 -11.603 6.112 1.00 60.66 92 ALA A CA 1
ATOM 701 C C . ALA A 1 92 ? 3.032 -11.356 5.001 1.00 60.66 92 ALA A C 1
ATOM 703 O O . ALA A 1 92 ? 2.055 -10.644 5.221 1.00 60.66 92 ALA A O 1
ATOM 704 N N . LEU A 1 93 ? 3.190 -12.007 3.842 1.00 63.78 93 LEU A N 1
ATOM 705 C CA . LEU A 1 93 ? 2.277 -11.856 2.709 1.00 63.78 93 LEU A CA 1
ATOM 706 C C . LEU A 1 93 ? 1.138 -12.889 2.672 1.00 63.78 93 LEU A C 1
ATOM 708 O O . LEU A 1 93 ? 0.286 -12.844 1.787 1.00 63.78 93 LEU A O 1
ATOM 712 N N . GLN A 1 94 ? 1.072 -13.800 3.649 1.00 65.50 94 GLN A N 1
ATOM 713 C CA . GLN A 1 94 ? -0.043 -14.751 3.773 1.00 65.50 94 GLN A CA 1
ATOM 714 C C . GLN A 1 94 ? -1.357 -14.072 4.193 1.00 65.50 94 GLN A C 1
ATOM 716 O O . GLN A 1 94 ? -2.430 -14.617 3.950 1.00 65.50 94 GLN A O 1
ATOM 721 N N . ASN A 1 95 ? -1.280 -12.886 4.804 1.00 71.50 95 ASN A N 1
ATOM 722 C CA . ASN A 1 95 ? -2.429 -12.114 5.277 1.00 71.50 95 ASN A CA 1
ATOM 723 C C . ASN A 1 95 ? -2.443 -10.723 4.623 1.00 71.50 95 ASN A C 1
ATOM 725 O O . ASN A 1 95 ? -2.433 -9.698 5.299 1.00 71.50 95 ASN A O 1
ATOM 729 N N . VAL A 1 96 ? -2.416 -10.681 3.293 1.00 74.69 96 VAL A N 1
ATOM 730 C CA . VAL A 1 96 ? -2.488 -9.433 2.520 1.00 74.69 96 VAL A CA 1
ATOM 731 C C . VAL A 1 96 ? -3.933 -9.098 2.200 1.00 74.69 96 VAL A C 1
ATOM 733 O O . VAL A 1 96 ? -4.698 -9.961 1.764 1.00 74.69 96 VAL A O 1
ATOM 736 N N . VAL A 1 97 ? -4.289 -7.828 2.365 1.00 78.69 97 VAL A N 1
ATOM 737 C CA . VAL A 1 97 ? -5.549 -7.285 1.858 1.00 78.69 97 VAL A CA 1
ATOM 738 C C . VAL A 1 97 ? -5.225 -6.210 0.835 1.00 78.69 97 VAL A C 1
ATOM 740 O O . VAL A 1 97 ? -4.512 -5.252 1.127 1.00 78.69 97 VAL A O 1
ATOM 743 N N . PHE A 1 98 ? -5.777 -6.367 -0.365 1.00 79.69 98 PHE A N 1
ATOM 744 C CA . PHE A 1 98 ? -5.782 -5.298 -1.350 1.00 79.69 98 PHE A CA 1
ATOM 745 C C . PHE A 1 98 ? -6.829 -4.273 -0.942 1.00 79.69 98 PHE A C 1
ATOM 747 O O . PHE A 1 98 ? -8.019 -4.595 -0.879 1.00 79.69 98 PHE A O 1
ATOM 754 N N . TYR A 1 99 ? -6.386 -3.056 -0.657 1.00 71.31 99 TYR A N 1
ATOM 755 C CA . TYR A 1 99 ? -7.280 -1.947 -0.390 1.00 71.31 99 TYR A CA 1
ATOM 756 C C . TYR A 1 99 ? -7.715 -1.353 -1.739 1.00 71.31 99 TYR A C 1
ATOM 758 O O . TYR A 1 99 ? -6.872 -0.840 -2.481 1.00 71.31 99 TYR A O 1
ATOM 766 N N . PRO A 1 100 ? -8.996 -1.490 -2.125 1.00 62.50 100 PRO A N 1
ATOM 767 C CA . PRO A 1 100 ? -9.479 -0.940 -3.383 1.00 62.50 100 PRO A CA 1
ATOM 768 C C . PRO A 1 100 ? -9.503 0.584 -3.295 1.00 62.50 100 PRO A C 1
ATOM 770 O O . PRO A 1 100 ? -9.809 1.133 -2.236 1.00 62.50 100 PRO A O 1
ATOM 773 N N . SER A 1 101 ? -9.234 1.262 -4.410 1.00 65.94 101 SER A N 1
ATOM 774 C CA . SER A 1 101 ? -9.260 2.719 -4.401 1.00 65.94 101 SER A CA 1
ATOM 775 C C . SER A 1 101 ? -10.656 3.277 -4.173 1.00 65.94 101 SER A C 1
ATOM 777 O O . SER A 1 101 ? -11.666 2.674 -4.565 1.00 65.94 101 SER A O 1
ATOM 779 N N . GLU A 1 102 ? -10.735 4.458 -3.562 1.00 70.50 102 GLU A N 1
ATOM 780 C CA . GLU A 1 102 ? -12.015 5.143 -3.344 1.00 70.50 102 GLU A CA 1
ATOM 781 C C . GLU A 1 102 ? -12.742 5.414 -4.668 1.00 70.50 102 GLU A C 1
ATOM 783 O O . GLU A 1 102 ? -13.972 5.340 -4.734 1.00 70.50 102 GLU A O 1
ATOM 788 N N . ASN A 1 103 ? -11.987 5.626 -5.750 1.00 63.31 103 ASN A N 1
ATOM 789 C CA . ASN A 1 103 ? -12.507 5.747 -7.110 1.00 63.31 103 ASN A CA 1
ATOM 790 C C . ASN A 1 103 ? -13.170 4.448 -7.591 1.00 63.31 103 ASN A C 1
ATOM 792 O O . ASN A 1 103 ? -14.281 4.480 -8.130 1.00 63.31 103 ASN A O 1
ATOM 796 N N . ALA A 1 104 ? -12.534 3.295 -7.362 1.00 66.12 104 ALA A N 1
ATOM 797 C CA . ALA A 1 104 ? -13.105 1.993 -7.698 1.00 66.12 104 ALA A CA 1
ATOM 798 C C . ALA A 1 104 ? -14.365 1.699 -6.869 1.00 66.12 104 ALA A C 1
ATOM 800 O O . ALA A 1 104 ? -15.375 1.241 -7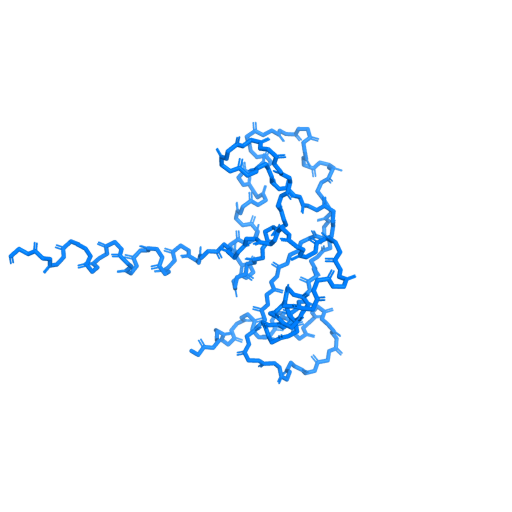.409 1.00 66.12 104 ALA A O 1
ATOM 801 N N . LEU A 1 105 ? -14.352 2.023 -5.575 1.00 70.19 105 LEU A N 1
ATOM 802 C CA . LEU A 1 105 ? -15.527 1.898 -4.711 1.00 70.19 105 LEU A CA 1
ATOM 803 C C . LEU A 1 105 ? -16.660 2.839 -5.144 1.00 70.19 105 LEU A C 1
ATOM 805 O O . LEU A 1 105 ? -17.823 2.436 -5.159 1.00 70.19 105 LEU A O 1
ATOM 809 N N . ALA A 1 106 ? -16.346 4.078 -5.526 1.00 68.12 106 ALA A N 1
ATOM 810 C CA . ALA A 1 106 ? -17.319 5.033 -6.050 1.00 68.12 106 ALA A CA 1
ATOM 811 C C . ALA A 1 106 ? -17.944 4.545 -7.364 1.00 68.12 106 ALA A C 1
ATOM 813 O O . ALA A 1 106 ? -19.160 4.650 -7.535 1.00 68.12 106 ALA A O 1
ATOM 814 N N . TYR A 1 107 ? -17.143 3.949 -8.246 1.00 72.19 107 TYR A N 1
ATOM 815 C CA . TYR A 1 107 ? -17.619 3.309 -9.469 1.00 72.19 107 TYR A CA 1
ATOM 816 C C . TYR A 1 107 ? -18.537 2.110 -9.178 1.00 72.19 107 TYR A C 1
ATOM 818 O O . TYR A 1 107 ? -19.637 2.026 -9.716 1.00 72.19 107 TYR A O 1
ATOM 826 N N . LEU A 1 108 ? -18.157 1.214 -8.263 1.00 72.56 108 LEU A N 1
ATOM 827 C CA . LEU A 1 108 ? -19.013 0.087 -7.869 1.00 72.56 108 LEU A CA 1
ATOM 828 C C . LEU A 1 108 ? -20.344 0.557 -7.253 1.00 72.56 108 LEU A C 1
ATOM 830 O O . LEU A 1 108 ? -21.398 -0.004 -7.558 1.00 72.56 108 LEU A O 1
ATOM 834 N N . ARG A 1 109 ? -20.320 1.620 -6.437 1.00 73.12 109 ARG A N 1
ATOM 835 C CA . ARG A 1 109 ? -21.531 2.249 -5.877 1.00 73.12 109 ARG A CA 1
ATOM 836 C C . ARG A 1 109 ? -22.421 2.857 -6.964 1.00 73.12 109 ARG A C 1
ATOM 838 O O . ARG A 1 109 ? -23.640 2.715 -6.889 1.00 73.12 109 ARG A O 1
ATOM 845 N N . SER A 1 110 ? -21.845 3.497 -7.984 1.00 76.06 110 SER A N 1
ATOM 846 C CA . SER A 1 110 ? -22.626 4.074 -9.087 1.00 76.06 110 SER A CA 1
ATOM 847 C C . SER A 1 110 ? -23.262 3.001 -9.978 1.00 76.06 110 SER A C 1
ATOM 849 O O . SER A 1 110 ? -24.384 3.185 -10.454 1.00 76.06 110 SER A O 1
ATOM 851 N N . MET A 1 111 ? -22.614 1.841 -10.128 1.00 72.94 111 MET A N 1
ATOM 852 C CA . MET A 1 111 ? -23.190 0.682 -10.818 1.00 72.94 111 MET A CA 1
ATOM 853 C C . MET A 1 111 ? -24.358 0.059 -10.043 1.00 72.94 111 MET A C 1
ATOM 855 O O . MET A 1 111 ? -25.362 -0.304 -10.650 1.00 72.94 111 MET A O 1
ATOM 859 N N . GLN A 1 112 ? -24.265 -0.032 -8.712 1.00 66.56 112 GLN A N 1
ATOM 860 C CA . GLN A 1 112 ? -25.358 -0.544 -7.870 1.00 66.56 112 GLN A CA 1
ATOM 861 C C . GLN A 1 112 ? -26.557 0.415 -7.809 1.00 66.56 112 GLN A C 1
ATOM 863 O O . GLN A 1 112 ? -27.694 -0.037 -7.722 1.00 66.56 112 GLN A O 1
ATOM 868 N N . GLY A 1 113 ? -26.323 1.727 -7.917 1.00 54.97 113 GLY A N 1
ATOM 869 C CA . GLY A 1 113 ? -27.382 2.740 -8.001 1.00 54.97 113 GLY A CA 1
ATOM 870 C C . GLY A 1 113 ? -28.076 2.846 -9.367 1.00 54.97 113 GLY A C 1
ATOM 871 O O . GLY A 1 113 ? -29.052 3.580 -9.483 1.00 54.97 113 GLY A O 1
ATOM 872 N N . SER A 1 114 ? -27.595 2.131 -10.392 1.00 52.88 114 SER A N 1
ATOM 873 C CA . SER A 1 114 ? -28.143 2.165 -11.761 1.00 52.88 114 SER A CA 1
ATOM 874 C C . SER A 1 114 ? -29.092 0.998 -12.078 1.00 52.88 114 SER A C 1
ATOM 876 O O . SER A 1 114 ? -29.507 0.836 -13.223 1.00 52.88 114 SER A O 1
ATOM 878 N N . GLY A 1 115 ? -29.437 0.175 -11.082 1.00 54.47 115 GLY A N 1
ATOM 879 C CA . GLY A 1 115 ? -30.469 -0.854 -11.193 1.00 54.47 115 GLY A CA 1
ATOM 880 C C . GLY A 1 115 ? -31.811 -0.354 -10.666 1.00 54.47 115 GLY A C 1
ATOM 881 O O . GLY A 1 115 ? -32.151 -0.651 -9.523 1.00 54.47 115 GLY A O 1
ATOM 882 N N . ASN A 1 116 ? -32.552 0.398 -11.483 1.00 43.66 116 ASN A N 1
ATOM 883 C CA . ASN A 1 116 ? -33.977 0.676 -11.285 1.00 43.66 116 ASN A CA 1
ATOM 884 C C . ASN A 1 116 ? -34.698 0.627 -12.634 1.00 43.66 116 ASN A C 1
ATOM 886 O O . ASN A 1 116 ? -34.190 1.276 -13.577 1.00 43.66 116 ASN A O 1
#

InterPro domains:
  IPR007378 Tic22-like [PF04278] (16-101)

Secondary structure (DSSP, 8-state):
---HHHHHHHHHHHTS---SSSEEEEETT--EE-TTSS-EEEEEESSHHHHHHHHHHHHHH-GGGTTTS-S-EEEEEHHHHHHHHHH---GGGGGEEEE--HHHHHHHHHHHTT--

Organism: NCBI:txid101924

Radius of gyration: 15.42 Å; chains: 1; bounding box: 49×32×36 Å

pLDDT: mean 79.36, std 11.13, range [43.66, 94.0]

Sequence (116 aa):
MANRTDVQEAEKIIGSPFSGSAPLFFIDGMSFQSADGEKKVIPLFFEKEDLEATITKLARENPALKDSIPDEFSVIDLGSALDEMKSGRNPALQNVVFYPSENALAYLRSMQGSGN